Protein AF-A0A4R6ZSW5-F1 (afdb_monomer_lite)

pLDDT: mean 76.83, std 9.56, range [53.38, 91.44]

Sequence (96 aa):
MNQTQAMISRFHVLGYFLVTLLFAGAGLILGASDVQDSIVVSLVLFAKFILLSFIIGLIGIWRTKELSTRLFFLWLIVIPVAYVFFLIMVMVTRVH

Structure (mmCIF, N/CA/C/O backbone):
data_AF-A0A4R6ZSW5-F1
#
_entry.id   AF-A0A4R6ZSW5-F1
#
loop_
_atom_site.group_PDB
_atom_site.id
_atom_site.type_symbol
_atom_site.label_atom_id
_atom_site.label_alt_id
_atom_site.label_comp_id
_atom_site.label_asym_id
_atom_site.label_entity_id
_atom_site.label_seq_id
_atom_site.pdbx_PDB_ins_code
_atom_site.Cartn_x
_atom_site.Cartn_y
_atom_site.Cartn_z
_atom_site.occupancy
_atom_site.B_iso_or_equiv
_atom_site.auth_seq_id
_atom_site.auth_comp_id
_atom_site.auth_asym_id
_atom_site.auth_atom_id
_atom_site.pdbx_PDB_model_num
ATOM 1 N N . MET A 1 1 ? -28.383 -6.467 7.818 1.00 53.59 1 MET A N 1
ATOM 2 C CA . MET A 1 1 ? -26.944 -6.160 7.982 1.00 53.59 1 MET A CA 1
ATOM 3 C C . MET A 1 1 ? -26.822 -5.088 9.055 1.00 53.59 1 MET A C 1
ATOM 5 O O . MET A 1 1 ? -27.435 -4.040 8.888 1.00 53.59 1 MET A O 1
ATOM 9 N N . ASN A 1 2 ? -26.133 -5.350 10.170 1.00 78.75 2 ASN A N 1
ATOM 10 C CA . A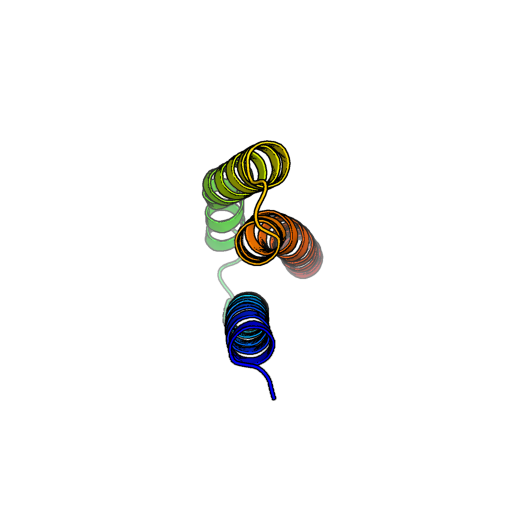SN A 1 2 ? -25.987 -4.351 11.243 1.00 78.75 2 ASN A CA 1
ATOM 11 C C . ASN A 1 2 ? -25.153 -3.153 10.751 1.00 78.75 2 ASN A C 1
ATOM 13 O O . ASN A 1 2 ? -24.257 -3.334 9.924 1.00 78.75 2 ASN A O 1
ATOM 17 N N . GLN A 1 3 ? -25.413 -1.941 11.261 1.00 68.50 3 GLN A N 1
ATOM 18 C CA . GLN A 1 3 ? -24.699 -0.714 10.854 1.00 68.50 3 GLN A CA 1
ATOM 19 C C . GLN A 1 3 ? -23.167 -0.872 10.907 1.00 68.50 3 GLN A C 1
ATOM 21 O O . GLN A 1 3 ? -22.465 -0.431 9.999 1.00 68.50 3 GLN A O 1
ATOM 26 N N . THR A 1 4 ? -22.650 -1.592 11.905 1.00 69.62 4 THR A N 1
ATOM 27 C CA . THR A 1 4 ? -21.222 -1.913 12.043 1.00 69.62 4 THR A CA 1
ATOM 28 C C . THR A 1 4 ? -20.696 -2.788 10.900 1.00 69.62 4 THR A C 1
ATOM 30 O O . THR A 1 4 ? -19.634 -2.510 10.349 1.00 69.62 4 THR A O 1
ATOM 33 N N . GLN A 1 5 ? -21.448 -3.811 10.481 1.00 70.62 5 GLN A N 1
ATOM 34 C CA . GLN A 1 5 ? -21.073 -4.662 9.344 1.00 70.62 5 GLN A CA 1
ATOM 35 C C . GLN A 1 5 ? -21.101 -3.884 8.024 1.00 70.62 5 GLN A C 1
ATOM 37 O O . GLN A 1 5 ? -20.216 -4.060 7.190 1.00 70.62 5 GLN A O 1
ATOM 42 N N . ALA A 1 6 ? -22.073 -2.983 7.855 1.00 72.88 6 ALA A N 1
ATOM 43 C CA . ALA A 1 6 ? -22.152 -2.120 6.680 1.00 72.88 6 ALA A CA 1
ATOM 44 C C . ALA A 1 6 ? -20.942 -1.179 6.576 1.00 72.88 6 ALA A C 1
ATOM 46 O O . ALA A 1 6 ? -20.400 -0.979 5.492 1.00 72.88 6 ALA A O 1
ATOM 47 N N . MET A 1 7 ? -20.486 -0.633 7.705 1.00 72.00 7 MET A N 1
ATOM 48 C CA . MET A 1 7 ? -19.309 0.233 7.758 1.00 72.00 7 MET A CA 1
ATOM 49 C C . MET A 1 7 ? -18.020 -0.538 7.438 1.00 72.00 7 MET A C 1
ATOM 51 O O . MET A 1 7 ? -17.234 -0.092 6.605 1.00 72.00 7 MET A O 1
ATOM 55 N N . ILE A 1 8 ? -17.836 -1.726 8.025 1.00 73.50 8 ILE A N 1
ATOM 56 C CA . ILE A 1 8 ? -16.682 -2.601 7.751 1.00 73.50 8 ILE A CA 1
ATOM 57 C C . ILE A 1 8 ? -16.633 -3.001 6.270 1.00 73.50 8 ILE A C 1
ATOM 59 O O . ILE A 1 8 ? -15.566 -2.947 5.657 1.00 73.50 8 ILE A O 1
ATOM 63 N N . SER A 1 9 ? -17.780 -3.360 5.688 1.00 72.56 9 SER A N 1
ATOM 64 C CA . SER A 1 9 ? -17.910 -3.675 4.262 1.00 72.56 9 SER A CA 1
ATOM 65 C C . SER A 1 9 ? -17.468 -2.500 3.387 1.00 72.56 9 SER A C 1
ATOM 67 O O . SER A 1 9 ? -16.640 -2.687 2.501 1.00 72.56 9 SER A O 1
ATOM 69 N N . ARG A 1 10 ? -17.939 -1.280 3.674 1.00 76.81 10 ARG A N 1
ATOM 70 C CA . ARG A 1 10 ? -17.546 -0.073 2.928 1.00 76.81 10 ARG A CA 1
ATOM 71 C C . ARG A 1 10 ? -16.041 0.192 3.005 1.00 76.81 10 ARG A C 1
ATOM 73 O O . ARG A 1 10 ? -15.444 0.545 1.992 1.00 76.81 10 ARG A O 1
ATOM 80 N N . PHE A 1 11 ? -15.420 -0.035 4.165 1.00 74.31 11 PHE A N 1
ATOM 81 C CA . PHE A 1 11 ? -13.965 0.079 4.318 1.00 74.31 11 PHE A CA 1
ATOM 82 C C . PHE A 1 11 ? -13.200 -0.950 3.486 1.00 74.31 11 PHE A C 1
ATOM 84 O O . PHE A 1 11 ? -12.219 -0.597 2.839 1.00 74.31 11 PHE A O 1
ATOM 91 N N . HIS A 1 12 ? -13.658 -2.201 3.460 1.00 76.88 12 HIS A N 1
ATOM 92 C CA . HIS A 1 12 ? -13.039 -3.227 2.623 1.00 76.88 12 HIS A CA 1
ATOM 93 C C . HIS A 1 12 ? -13.212 -2.915 1.139 1.00 76.88 12 HIS A C 1
ATOM 95 O O . HIS A 1 12 ? -12.246 -3.011 0.395 1.00 76.88 12 HIS A O 1
ATOM 101 N N . VAL A 1 13 ? -14.400 -2.478 0.711 1.00 77.88 13 VAL A N 1
ATOM 102 C CA . VAL A 1 13 ? -14.655 -2.069 -0.679 1.00 77.88 13 VAL A CA 1
ATOM 103 C C . VAL A 1 13 ? -13.718 -0.934 -1.098 1.00 77.88 13 VAL A C 1
ATOM 105 O O . VAL A 1 13 ? -13.137 -1.005 -2.176 1.00 77.88 13 VAL A O 1
ATOM 108 N N . LEU A 1 14 ? -13.509 0.070 -0.240 1.00 78.56 14 LEU A N 1
ATOM 109 C CA . LEU A 1 14 ? -12.569 1.159 -0.513 1.00 78.56 14 LEU A CA 1
ATOM 110 C C . LEU A 1 14 ? -11.118 0.663 -0.597 1.00 78.56 14 LEU A C 1
ATOM 112 O O . LEU A 1 14 ? -10.383 1.062 -1.498 1.00 78.56 14 LEU A O 1
ATOM 116 N N . GLY A 1 15 ? -10.709 -0.218 0.316 1.00 74.44 15 GLY A N 1
ATOM 117 C CA . GLY A 1 15 ? -9.375 -0.814 0.306 1.00 74.44 15 GLY A CA 1
ATOM 118 C C . GLY A 1 15 ? -9.115 -1.660 -0.941 1.00 74.44 15 GLY A C 1
ATOM 119 O O . GLY A 1 15 ? -8.102 -1.468 -1.612 1.00 74.44 15 GLY A O 1
ATOM 120 N N . TYR A 1 16 ? -10.062 -2.527 -1.310 1.00 75.75 16 TYR A N 1
ATOM 121 C CA . TYR A 1 16 ? -10.000 -3.299 -2.551 1.00 75.75 16 TYR A CA 1
ATOM 122 C C . TYR A 1 16 ? -9.950 -2.380 -3.770 1.00 75.75 16 TYR A C 1
ATOM 124 O O . TYR A 1 16 ? -9.115 -2.594 -4.640 1.00 75.75 16 TYR A O 1
ATOM 132 N N . PHE A 1 17 ? -10.765 -1.323 -3.805 1.00 77.06 17 PHE A N 1
ATOM 133 C CA . PHE A 1 17 ? -10.754 -0.344 -4.890 1.00 77.06 17 PHE A CA 1
ATOM 134 C C . PHE A 1 17 ? -9.386 0.337 -5.049 1.00 77.06 17 PHE A C 1
ATOM 136 O O . PHE A 1 17 ? -8.880 0.433 -6.165 1.00 77.06 17 PHE A O 1
ATOM 143 N N . LEU A 1 18 ? -8.753 0.749 -3.944 1.00 76.88 18 LEU A N 1
ATOM 144 C CA . LEU A 1 18 ? -7.410 1.340 -3.956 1.00 76.88 18 LEU A CA 1
ATOM 145 C C . LEU A 1 18 ? -6.348 0.354 -4.455 1.00 76.88 18 LEU A C 1
ATOM 147 O O . LEU A 1 18 ? -5.506 0.725 -5.271 1.00 76.88 18 LEU A O 1
ATOM 151 N N . VAL A 1 19 ? -6.405 -0.904 -4.009 1.00 76.00 19 VAL A N 1
ATOM 152 C CA . VAL A 1 19 ? -5.496 -1.956 -4.487 1.00 76.00 19 VAL A CA 1
ATOM 153 C C . VAL A 1 19 ? -5.705 -2.218 -5.979 1.00 76.00 19 VAL A C 1
ATOM 155 O O . VAL A 1 19 ? -4.735 -2.257 -6.733 1.00 76.00 19 VAL A O 1
ATOM 158 N N . THR A 1 20 ? -6.950 -2.330 -6.440 1.00 73.25 20 THR A N 1
ATOM 159 C CA . THR A 1 20 ? -7.268 -2.516 -7.862 1.00 73.25 20 THR A CA 1
ATOM 160 C C . THR A 1 20 ? -6.785 -1.345 -8.710 1.00 73.25 20 THR A C 1
ATOM 162 O O . THR A 1 20 ? -6.215 -1.585 -9.767 1.00 73.25 20 THR A O 1
ATOM 165 N N . LEU A 1 21 ? -6.944 -0.097 -8.258 1.00 76.50 21 LEU A N 1
ATOM 166 C CA . LEU A 1 21 ? -6.400 1.083 -8.942 1.00 76.50 21 LEU A CA 1
ATOM 167 C C . LEU A 1 21 ? -4.881 1.002 -9.098 1.00 76.50 21 LEU A C 1
ATOM 169 O O . LEU A 1 21 ? -4.353 1.343 -10.154 1.00 76.50 21 LEU A O 1
ATOM 173 N N . LEU A 1 22 ? -4.190 0.517 -8.068 1.00 72.25 22 LEU A N 1
ATOM 174 C CA . LEU A 1 22 ? -2.740 0.362 -8.071 1.00 72.25 22 LEU A CA 1
ATOM 175 C C . LEU A 1 22 ? -2.293 -0.686 -9.105 1.00 72.25 22 LEU A C 1
ATOM 177 O O . LEU A 1 22 ? -1.391 -0.421 -9.896 1.00 72.25 22 LEU A O 1
ATOM 181 N N . PHE A 1 23 ? -2.986 -1.827 -9.180 1.00 68.38 23 PHE A N 1
ATOM 182 C CA . PHE A 1 23 ? -2.738 -2.863 -10.194 1.00 68.38 23 PHE A CA 1
ATOM 183 C C . PHE A 1 23 ? -3.225 -2.485 -11.607 1.00 68.38 23 PHE A C 1
ATOM 185 O O . PHE A 1 23 ? -2.624 -2.889 -12.598 1.00 68.38 23 PHE A O 1
ATOM 192 N N . ALA A 1 24 ? -4.289 -1.696 -11.742 1.00 71.69 24 ALA A N 1
ATOM 193 C CA . ALA A 1 24 ? -4.743 -1.198 -13.040 1.00 71.69 24 ALA A CA 1
ATOM 194 C C . ALA A 1 24 ? -3.761 -0.155 -13.593 1.00 71.69 24 ALA A C 1
ATOM 196 O O . ALA A 1 24 ? -3.355 -0.234 -14.751 1.00 71.69 24 ALA A O 1
ATOM 197 N N . GLY A 1 25 ? -3.312 0.773 -12.740 1.00 67.88 25 GLY A N 1
ATOM 198 C CA . GLY A 1 25 ? -2.231 1.704 -13.057 1.00 67.88 25 GLY A CA 1
ATOM 199 C C . GLY A 1 25 ? -0.949 0.967 -13.441 1.00 67.88 25 GLY A C 1
ATOM 200 O O . GLY A 1 25 ? -0.312 1.332 -14.426 1.00 67.88 25 GLY A O 1
ATOM 201 N N . ALA A 1 26 ? -0.631 -0.129 -12.744 1.00 64.38 26 ALA A N 1
ATOM 202 C CA . ALA A 1 26 ? 0.460 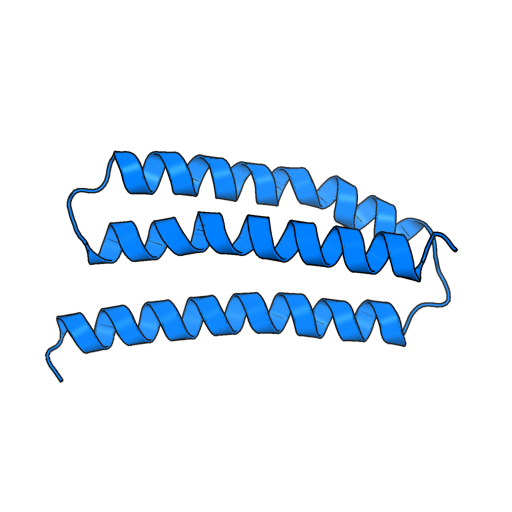-1.025 -13.110 1.00 64.38 26 ALA A CA 1
ATOM 203 C C . ALA A 1 26 ? 0.334 -1.559 -14.538 1.00 64.38 26 ALA A C 1
ATOM 205 O O . ALA A 1 26 ? 1.251 -1.392 -15.338 1.00 64.38 26 ALA A O 1
ATOM 206 N N . GLY A 1 27 ? -0.807 -2.170 -14.868 1.00 62.53 27 GLY A N 1
ATOM 207 C CA . GLY A 1 27 ? -1.058 -2.741 -16.190 1.00 62.53 27 GLY A CA 1
ATOM 208 C C . GLY A 1 27 ? -0.972 -1.703 -17.310 1.00 62.53 27 GLY A C 1
ATOM 209 O O . GLY A 1 27 ? -0.386 -1.980 -18.352 1.00 62.53 27 GLY A O 1
ATOM 210 N N . LEU A 1 28 ? -1.477 -0.487 -17.079 1.00 64.94 28 LEU A N 1
ATOM 211 C CA . LEU A 1 28 ? -1.378 0.615 -18.041 1.00 64.94 28 LEU A CA 1
ATOM 212 C C . LEU A 1 28 ? 0.072 1.071 -18.246 1.00 64.94 28 LEU A C 1
ATOM 214 O O . LEU A 1 28 ? 0.500 1.253 -19.382 1.00 64.94 28 LEU A O 1
ATOM 218 N N . ILE A 1 29 ? 0.851 1.206 -17.171 1.00 63.62 29 ILE A N 1
ATOM 219 C CA . ILE A 1 29 ? 2.271 1.583 -17.241 1.00 63.62 29 ILE A CA 1
ATOM 220 C C . ILE A 1 29 ? 3.100 0.490 -17.940 1.00 63.62 29 ILE A C 1
ATOM 222 O O . ILE A 1 29 ? 4.004 0.793 -18.722 1.00 63.62 29 ILE A O 1
ATOM 226 N N . LEU A 1 30 ? 2.785 -0.785 -17.697 1.00 62.06 30 LEU A N 1
ATOM 227 C CA . LEU A 1 30 ? 3.409 -1.925 -18.374 1.00 62.06 30 LEU A CA 1
ATOM 228 C C . LEU A 1 30 ? 3.008 -2.027 -19.853 1.00 62.06 30 LEU A C 1
ATOM 230 O O . LEU A 1 30 ? 3.841 -2.398 -20.672 1.00 62.06 30 LEU A O 1
ATOM 234 N N . GLY A 1 31 ? 1.778 -1.658 -20.210 1.00 57.72 31 GLY A N 1
ATOM 235 C CA . GLY A 1 31 ? 1.288 -1.713 -21.589 1.00 57.72 31 GLY A CA 1
ATOM 236 C C . GLY A 1 31 ? 1.657 -0.510 -22.464 1.00 57.72 31 GLY A C 1
ATOM 237 O O . GLY A 1 31 ? 1.697 -0.657 -23.680 1.00 57.72 31 GLY A O 1
ATOM 238 N N . ALA A 1 32 ? 1.911 0.669 -21.880 1.00 59.97 32 ALA A N 1
ATOM 239 C CA . ALA A 1 32 ? 1.984 1.928 -22.636 1.00 59.97 32 ALA A CA 1
ATOM 240 C C . ALA A 1 32 ? 3.394 2.506 -22.873 1.00 59.97 32 ALA A C 1
ATOM 242 O O . ALA A 1 32 ? 3.523 3.420 -23.681 1.00 59.97 32 ALA A O 1
ATOM 243 N N . SER A 1 33 ? 4.438 2.060 -22.164 1.00 53.38 33 SER A N 1
ATOM 244 C CA . SER A 1 33 ? 5.723 2.787 -22.158 1.00 53.38 33 SER A CA 1
ATOM 245 C C . SER A 1 33 ? 6.862 2.089 -22.909 1.00 53.38 33 SER A C 1
ATOM 247 O O . SER A 1 33 ? 7.284 1.005 -22.509 1.00 53.38 33 SER A O 1
ATOM 249 N N . ASP A 1 34 ? 7.418 2.776 -23.912 1.00 55.81 34 ASP A N 1
ATOM 250 C CA . ASP A 1 34 ? 8.756 2.561 -24.496 1.00 55.81 34 ASP A CA 1
ATOM 251 C C . ASP A 1 34 ? 9.870 3.306 -23.717 1.00 55.81 34 ASP A C 1
ATOM 253 O O . ASP A 1 34 ? 11.053 3.184 -24.025 1.00 55.81 34 ASP A O 1
ATOM 257 N N . VAL A 1 35 ? 9.529 4.083 -22.680 1.00 56.34 35 VAL A N 1
ATOM 258 C CA . VAL A 1 35 ? 10.476 4.910 -21.909 1.00 56.34 35 VAL A CA 1
ATOM 259 C C . VAL A 1 35 ? 10.791 4.208 -20.584 1.00 56.34 35 VAL A C 1
ATOM 261 O O . VAL A 1 35 ? 10.027 4.297 -19.619 1.00 56.34 35 VAL A O 1
ATOM 264 N N . GLN A 1 36 ? 11.879 3.433 -20.576 1.00 59.97 36 GLN A N 1
ATOM 265 C CA . GLN A 1 36 ? 12.109 2.348 -19.612 1.00 59.97 36 GLN A CA 1
ATOM 266 C C . GLN A 1 36 ? 12.736 2.757 -18.259 1.00 59.97 36 GLN A C 1
ATOM 268 O O . GLN A 1 36 ? 12.461 2.088 -17.268 1.00 59.97 36 GLN A O 1
ATOM 273 N N . ASP A 1 37 ? 13.443 3.889 -18.130 1.00 62.28 37 ASP A N 1
ATOM 274 C CA . ASP A 1 37 ? 14.183 4.181 -16.880 1.00 62.28 37 ASP A CA 1
ATOM 275 C C . ASP A 1 37 ? 13.512 5.184 -15.923 1.00 62.28 37 ASP A C 1
ATOM 277 O O . ASP A 1 37 ? 13.516 5.006 -14.701 1.00 62.28 37 ASP A O 1
ATOM 281 N N . SER A 1 38 ? 12.885 6.246 -16.441 1.00 66.12 38 SER A N 1
ATOM 282 C CA . SER A 1 38 ? 12.353 7.340 -15.603 1.00 66.12 38 SER A CA 1
ATOM 283 C C . SER A 1 38 ? 11.161 6.919 -14.734 1.00 66.12 38 SER A C 1
ATOM 285 O O . SER A 1 38 ? 10.953 7.451 -13.637 1.00 66.12 38 SER A O 1
ATOM 287 N N . ILE A 1 39 ? 10.396 5.930 -15.197 1.00 72.50 39 ILE A N 1
ATOM 288 C CA . ILE A 1 39 ? 9.221 5.397 -14.505 1.00 72.50 39 ILE A CA 1
ATOM 289 C C . ILE A 1 39 ? 9.650 4.545 -13.310 1.00 72.50 39 ILE A C 1
ATOM 291 O O . ILE A 1 39 ? 9.129 4.734 -12.211 1.00 72.50 39 ILE A O 1
ATOM 295 N N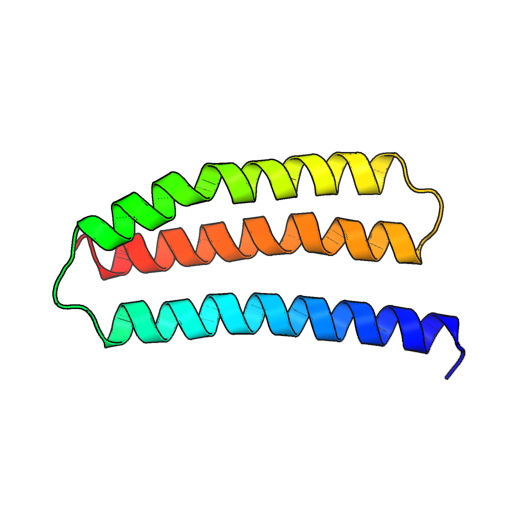 . VAL A 1 40 ? 10.632 3.655 -13.491 1.00 75.50 40 VAL A N 1
ATOM 296 C CA . VAL A 1 40 ? 11.136 2.795 -12.409 1.00 75.50 40 VAL A CA 1
ATOM 297 C C . VAL A 1 40 ? 11.732 3.651 -11.293 1.00 75.50 40 VAL A C 1
ATOM 299 O O . VAL A 1 40 ? 11.394 3.455 -10.124 1.00 75.50 40 VAL A O 1
ATOM 302 N N . VAL A 1 41 ? 12.530 4.666 -11.638 1.00 74.75 41 VAL A N 1
ATOM 303 C CA . VAL A 1 41 ? 13.103 5.595 -10.650 1.00 74.75 41 VAL A CA 1
ATOM 304 C C . VAL A 1 41 ? 12.007 6.349 -9.897 1.00 74.75 41 VAL A C 1
ATOM 306 O O . VAL A 1 41 ? 12.065 6.454 -8.672 1.00 74.75 41 VAL A O 1
ATOM 309 N N . SER A 1 42 ? 10.974 6.828 -10.593 1.00 73.94 42 SER A N 1
ATOM 310 C CA . SER A 1 42 ? 9.854 7.542 -9.963 1.00 73.94 42 SER A CA 1
ATOM 311 C C . SER A 1 42 ? 9.081 6.655 -8.979 1.00 73.94 42 SER A C 1
ATOM 313 O O . SER A 1 42 ? 8.752 7.097 -7.876 1.00 73.94 42 SER A O 1
ATOM 315 N N . LEU A 1 43 ? 8.851 5.386 -9.327 1.00 77.94 43 LEU A N 1
ATOM 316 C CA . LEU A 1 43 ? 8.200 4.415 -8.443 1.00 77.94 43 LEU A CA 1
ATOM 317 C C . LEU A 1 43 ? 9.076 4.071 -7.225 1.00 77.94 43 LEU A C 1
ATOM 319 O O . LEU A 1 43 ? 8.583 3.994 -6.096 1.00 77.94 43 LEU A O 1
ATOM 323 N N . VAL A 1 44 ? 10.387 3.927 -7.410 1.00 79.88 44 VAL A N 1
ATOM 324 C CA . VAL A 1 44 ? 11.318 3.709 -6.291 1.00 79.88 44 VAL A CA 1
ATOM 325 C C . VAL A 1 44 ? 11.346 4.928 -5.362 1.00 79.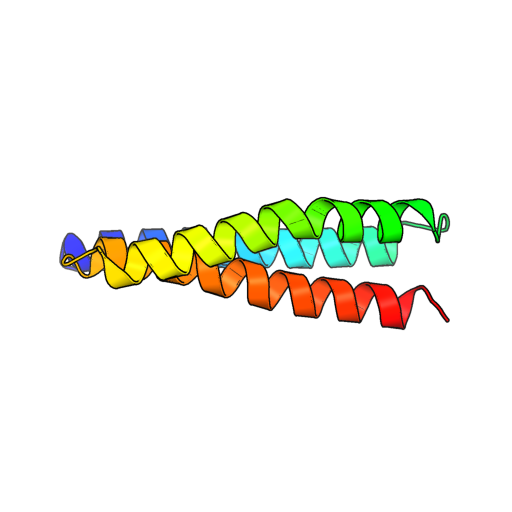88 44 VAL A C 1
ATOM 327 O O . VAL A 1 44 ? 11.256 4.775 -4.144 1.00 79.88 44 VAL A O 1
ATOM 330 N N . LEU A 1 45 ? 11.370 6.149 -5.903 1.00 75.94 45 LEU A N 1
ATOM 331 C CA . LEU A 1 45 ? 11.297 7.380 -5.107 1.00 75.94 45 LEU A CA 1
ATOM 332 C C . LEU A 1 45 ? 9.966 7.523 -4.358 1.00 75.94 45 LEU A C 1
ATOM 334 O O . LEU A 1 45 ? 9.938 8.109 -3.272 1.00 75.94 45 LEU A O 1
ATOM 338 N N . PHE A 1 46 ? 8.875 6.986 -4.906 1.00 80.38 46 PHE A N 1
ATOM 339 C CA . PHE A 1 46 ? 7.568 6.967 -4.254 1.00 80.38 46 PHE A CA 1
ATOM 340 C C . PHE A 1 46 ? 7.486 5.948 -3.102 1.00 80.38 46 PHE A C 1
ATOM 342 O O . PHE A 1 46 ? 6.693 6.132 -2.175 1.00 80.38 46 PHE A O 1
ATOM 349 N N . ALA A 1 47 ? 8.361 4.932 -3.075 1.00 82.62 47 ALA A N 1
ATOM 350 C CA . ALA A 1 47 ? 8.382 3.902 -2.032 1.00 82.62 47 ALA A CA 1
ATOM 351 C C . ALA A 1 47 ? 8.531 4.473 -0.609 1.00 82.62 47 ALA A C 1
ATOM 353 O O . ALA A 1 47 ? 8.029 3.881 0.344 1.00 82.62 47 ALA A O 1
ATOM 354 N N . LYS A 1 48 ? 9.135 5.659 -0.446 1.00 79.31 48 LYS A N 1
ATOM 355 C CA . LYS A 1 48 ? 9.234 6.348 0.856 1.00 79.31 48 LYS A CA 1
ATOM 356 C C . LYS A 1 48 ? 7.869 6.711 1.455 1.00 79.31 48 LYS A C 1
ATOM 358 O O . LYS A 1 48 ? 7.687 6.617 2.665 1.00 79.31 48 LYS A O 1
ATOM 363 N N . PHE A 1 49 ? 6.898 7.092 0.622 1.00 78.56 49 PHE A N 1
ATOM 364 C CA . PHE A 1 49 ? 5.545 7.429 1.077 1.00 78.56 49 PHE A CA 1
ATOM 365 C C . PHE A 1 49 ? 4.759 6.173 1.449 1.00 78.56 49 PHE A C 1
ATOM 367 O O . PHE A 1 49 ? 4.004 6.171 2.418 1.00 78.56 49 PHE A O 1
ATOM 374 N N . ILE A 1 50 ? 5.004 5.087 0.721 1.00 84.69 50 ILE A N 1
ATOM 375 C CA . ILE A 1 50 ? 4.445 3.769 1.011 1.00 84.69 50 ILE A CA 1
ATOM 376 C C . ILE A 1 50 ? 5.026 3.187 2.309 1.00 84.69 50 ILE A C 1
ATOM 378 O O . ILE A 1 50 ? 4.305 2.621 3.130 1.00 84.69 50 ILE A O 1
ATOM 382 N N . LEU A 1 51 ? 6.322 3.378 2.555 1.00 85.62 51 LEU A N 1
ATOM 383 C CA . LEU A 1 51 ? 6.940 3.011 3.827 1.00 85.62 51 LEU A CA 1
ATOM 384 C C . LEU A 1 51 ? 6.344 3.821 4.986 1.00 85.62 51 LEU A C 1
ATOM 386 O O . LEU A 1 51 ? 6.053 3.267 6.045 1.00 85.62 51 LEU A O 1
ATOM 390 N N . LEU A 1 52 ? 6.098 5.118 4.780 1.00 83.38 52 LEU A N 1
ATOM 391 C CA . LEU A 1 52 ? 5.433 5.955 5.775 1.00 83.38 52 LEU A CA 1
ATOM 392 C C . LEU A 1 52 ? 4.013 5.450 6.077 1.00 83.38 52 LEU A C 1
ATOM 394 O O . LEU A 1 52 ? 3.646 5.356 7.249 1.00 83.38 52 LEU A O 1
ATOM 398 N N . SER A 1 53 ? 3.233 5.062 5.059 1.00 85.44 53 SER A N 1
ATOM 399 C CA . SER A 1 53 ? 1.903 4.483 5.291 1.00 85.44 53 SER A CA 1
ATOM 400 C C . SER A 1 53 ? 1.976 3.163 6.058 1.00 85.44 53 SER A C 1
ATOM 402 O O . SER A 1 53 ? 1.161 2.949 6.952 1.00 85.44 53 SER A O 1
ATOM 404 N N . PHE A 1 54 ? 2.982 2.325 5.788 1.00 88.75 54 PHE A N 1
ATOM 405 C CA . PHE A 1 54 ? 3.214 1.084 6.531 1.00 88.75 54 PHE A CA 1
ATOM 406 C C . PHE A 1 54 ? 3.477 1.345 8.021 1.00 88.75 54 PHE A C 1
ATOM 408 O O . PHE A 1 54 ? 2.845 0.731 8.884 1.00 88.75 54 PHE A O 1
ATOM 415 N N . ILE A 1 55 ? 4.359 2.301 8.332 1.00 89.38 55 ILE A N 1
ATOM 416 C CA . ILE A 1 55 ? 4.680 2.694 9.713 1.00 89.38 55 ILE A CA 1
ATOM 417 C C . ILE A 1 55 ? 3.429 3.226 10.423 1.00 89.38 55 ILE A C 1
ATOM 419 O O . ILE A 1 55 ? 3.126 2.812 11.544 1.00 89.38 55 ILE A O 1
ATOM 423 N N . ILE A 1 56 ? 2.666 4.101 9.761 1.00 87.69 56 ILE A N 1
ATOM 424 C CA . ILE A 1 56 ? 1.409 4.639 10.300 1.00 87.69 56 ILE A CA 1
ATOM 425 C C . ILE A 1 56 ? 0.391 3.515 10.533 1.00 87.69 56 ILE A C 1
ATOM 427 O O . ILE A 1 56 ? -0.270 3.504 11.571 1.00 87.69 56 ILE A O 1
ATOM 431 N N . GLY A 1 57 ? 0.290 2.553 9.613 1.00 88.06 57 GLY A N 1
ATOM 432 C CA . GLY A 1 57 ? -0.556 1.368 9.747 1.00 88.06 57 GLY A CA 1
ATOM 433 C C . GLY A 1 57 ? -0.217 0.550 10.992 1.00 88.06 57 GLY A C 1
ATOM 434 O O . GLY A 1 57 ? -1.095 0.288 11.814 1.00 88.06 57 GLY A O 1
ATOM 435 N N . LEU A 1 58 ? 1.062 0.217 11.191 1.00 91.44 58 LEU A N 1
ATOM 436 C CA . LEU A 1 58 ? 1.524 -0.541 12.361 1.00 91.44 58 LEU A CA 1
ATOM 437 C C . LEU A 1 58 ? 1.225 0.179 13.682 1.00 91.44 58 LEU A C 1
ATOM 439 O O . LEU A 1 58 ? 0.644 -0.414 14.596 1.00 91.44 58 LEU A O 1
ATOM 443 N N . ILE A 1 59 ? 1.574 1.467 13.772 1.00 90.12 59 ILE A N 1
ATOM 444 C CA . ILE A 1 59 ? 1.312 2.287 14.966 1.00 90.12 59 ILE A CA 1
ATOM 445 C C . ILE A 1 59 ? -0.196 2.382 15.222 1.00 90.12 59 ILE A C 1
ATOM 447 O O . ILE A 1 59 ? -0.654 2.260 16.362 1.00 90.12 59 ILE A O 1
ATOM 451 N N . GLY A 1 60 ? -0.978 2.577 14.162 1.00 86.62 60 GLY A N 1
ATOM 452 C CA . GLY A 1 60 ? -2.424 2.692 14.227 1.00 86.62 60 GLY A CA 1
ATOM 453 C C . GLY A 1 60 ? -3.098 1.432 14.761 1.00 86.62 60 GLY A C 1
ATOM 454 O O . GLY A 1 60 ? -3.912 1.541 15.681 1.00 86.62 60 GLY A O 1
ATOM 455 N N . ILE A 1 61 ? -2.722 0.242 14.274 1.00 89.69 61 ILE A N 1
ATOM 456 C CA . ILE A 1 61 ? -3.243 -1.046 14.778 1.00 89.69 61 ILE A CA 1
ATOM 457 C C . ILE A 1 61 ? -2.891 -1.249 16.250 1.00 89.69 61 ILE A C 1
ATOM 459 O O . ILE A 1 61 ? -3.748 -1.669 17.035 1.00 89.69 61 ILE A O 1
ATOM 463 N N . TRP A 1 62 ? -1.645 -0.946 16.630 1.00 89.75 62 TRP A N 1
ATOM 464 C CA . TRP A 1 62 ? -1.197 -1.083 18.015 1.00 89.75 62 TRP A CA 1
ATOM 465 C C . TRP A 1 62 ? -2.033 -0.199 18.943 1.00 89.75 62 TRP A C 1
ATOM 467 O O . TRP A 1 62 ? -2.504 -0.650 19.990 1.00 89.75 62 TRP A O 1
ATOM 477 N N . ARG A 1 63 ? -2.234 1.069 18.569 1.00 89.69 63 ARG A N 1
ATOM 478 C CA . ARG A 1 63 ? -2.854 2.073 19.442 1.00 89.69 63 ARG A CA 1
ATOM 479 C C . ARG A 1 63 ? -4.378 1.963 19.514 1.00 89.69 63 ARG A C 1
ATOM 481 O O . ARG A 1 63 ? -4.969 2.338 20.527 1.00 89.69 63 ARG A O 1
ATOM 488 N N . THR A 1 64 ? -5.032 1.499 18.454 1.00 87.12 64 THR A N 1
ATOM 489 C CA . THR A 1 64 ? -6.499 1.481 18.396 1.00 87.12 64 THR A CA 1
ATOM 490 C C . THR A 1 64 ? -7.101 0.308 19.157 1.00 87.12 64 THR A C 1
ATOM 492 O O . THR A 1 64 ? -6.667 -0.836 19.036 1.00 87.12 64 THR A O 1
ATOM 495 N N . LYS A 1 65 ? -8.140 0.608 19.945 1.00 84.12 65 LYS A N 1
ATOM 496 C CA . LYS A 1 65 ? -8.943 -0.379 20.686 1.00 84.12 65 LYS A CA 1
ATOM 497 C C . LYS A 1 65 ? -10.213 -0.782 19.932 1.00 84.12 65 LYS A C 1
ATOM 499 O O . LYS A 1 65 ? -10.743 -1.863 20.153 1.00 84.12 65 LYS A O 1
ATOM 504 N N . GLU A 1 66 ? -10.678 0.074 19.026 1.00 83.75 66 GLU A N 1
ATOM 505 C CA . GLU A 1 66 ? -11.854 -0.172 18.195 1.00 83.75 66 GLU A CA 1
ATOM 506 C C . GLU A 1 66 ? -11.517 -1.071 17.002 1.00 83.75 66 GLU A C 1
ATOM 508 O O . GLU A 1 66 ? -10.549 -0.834 16.275 1.00 83.75 66 GLU A O 1
ATOM 513 N N . LEU A 1 67 ? -12.352 -2.088 16.775 1.00 79.81 67 LEU A N 1
ATOM 514 C CA . LEU A 1 67 ? -12.169 -3.055 15.693 1.00 79.81 67 LEU A CA 1
ATOM 515 C C . LEU A 1 67 ? -12.236 -2.399 14.304 1.00 79.81 67 LEU A C 1
ATOM 517 O O . LEU A 1 67 ? -11.417 -2.709 13.445 1.00 79.81 67 LEU A O 1
ATOM 521 N N . SER A 1 68 ? -13.178 -1.479 14.084 1.00 72.81 68 SER A N 1
ATOM 522 C CA . SER A 1 68 ? -13.331 -0.739 12.820 1.00 72.81 68 SER A CA 1
ATOM 523 C C . SER A 1 68 ? -12.064 0.030 12.457 1.00 72.81 68 SER A C 1
ATOM 525 O O . SER A 1 68 ? -11.580 -0.043 11.329 1.00 72.81 68 SER A O 1
ATOM 527 N N . THR A 1 69 ? -11.495 0.721 13.437 1.00 77.62 69 THR A N 1
ATOM 528 C CA . THR A 1 69 ? -10.319 1.566 13.249 1.00 77.62 69 THR A CA 1
ATOM 529 C C . THR A 1 69 ? -9.062 0.713 13.059 1.00 77.62 69 THR A C 1
ATOM 531 O O . THR A 1 69 ? -8.237 1.022 12.200 1.00 77.62 69 THR A O 1
ATOM 534 N N . ARG A 1 70 ? -8.958 -0.434 13.746 1.00 83.31 70 ARG A N 1
ATOM 535 C CA . ARG A 1 70 ? -7.917 -1.440 13.470 1.00 83.31 70 ARG A CA 1
ATOM 536 C C . ARG A 1 70 ? -7.975 -1.964 12.038 1.00 83.31 70 ARG A C 1
ATOM 538 O O . ARG A 1 70 ? -6.937 -2.057 11.392 1.00 83.31 70 ARG A O 1
ATOM 545 N N . LEU A 1 71 ? -9.170 -2.279 11.535 1.00 80.75 71 LEU A N 1
ATOM 546 C CA . LEU A 1 71 ? -9.357 -2.756 10.161 1.00 80.75 71 LEU A CA 1
ATOM 547 C C . LEU A 1 71 ? -8.969 -1.690 9.127 1.00 80.75 71 LEU A C 1
ATOM 549 O O . LEU A 1 71 ? -8.382 -2.028 8.103 1.00 80.75 71 LEU A O 1
ATOM 553 N N . PHE A 1 72 ? -9.223 -0.409 9.405 1.0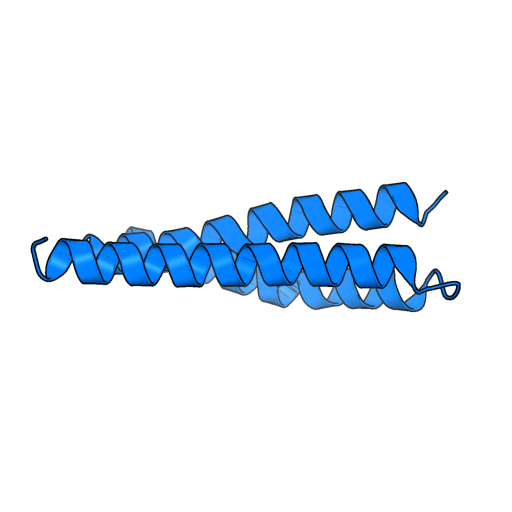0 80.88 72 PHE A N 1
ATOM 554 C CA . PHE A 1 72 ? -8.730 0.687 8.568 1.00 80.88 72 PHE A CA 1
ATOM 555 C C . PHE A 1 72 ? -7.195 0.737 8.533 1.00 80.88 72 PHE A C 1
ATOM 557 O O . PHE A 1 72 ? -6.600 0.775 7.459 1.00 80.88 72 PHE A O 1
ATOM 564 N N . PHE A 1 73 ? -6.536 0.676 9.691 1.00 84.00 73 PHE A N 1
ATOM 565 C CA . PHE A 1 73 ? -5.072 0.686 9.746 1.00 84.00 73 PHE A CA 1
ATOM 566 C C . PHE A 1 73 ? -4.434 -0.567 9.130 1.00 84.00 73 PHE A C 1
ATOM 568 O O . PHE A 1 73 ? -3.325 -0.491 8.603 1.00 84.00 73 PHE A O 1
ATOM 575 N N . LEU A 1 74 ? -5.149 -1.694 9.112 1.00 87.06 74 LEU A N 1
ATOM 576 C CA . LEU A 1 74 ? -4.728 -2.911 8.420 1.00 87.06 74 LEU A CA 1
ATOM 577 C C . LEU A 1 74 ? -4.598 -2.699 6.906 1.00 87.06 74 LEU A C 1
ATOM 579 O O . LEU A 1 74 ? -3.653 -3.197 6.297 1.00 87.06 74 LEU A O 1
ATOM 583 N N . TRP A 1 75 ? -5.453 -1.874 6.301 1.00 84.94 75 TRP A N 1
ATOM 584 C CA . TRP A 1 75 ? -5.313 -1.502 4.891 1.00 84.94 75 TRP A CA 1
ATOM 585 C C . TRP A 1 75 ? -4.050 -0.690 4.601 1.00 84.94 75 TRP A C 1
ATOM 587 O O . TRP A 1 75 ? -3.428 -0.893 3.560 1.00 84.94 75 TRP A O 1
ATOM 597 N N . LEU A 1 76 ? -3.609 0.153 5.538 1.00 84.62 76 LEU A N 1
ATOM 598 C CA . LEU A 1 76 ? -2.340 0.881 5.411 1.00 84.62 76 LEU A CA 1
ATOM 599 C C . LEU A 1 76 ? -1.106 -0.031 5.486 1.00 84.62 76 LEU A C 1
ATOM 601 O O . LEU A 1 76 ? -0.018 0.412 5.135 1.00 84.62 76 LEU A O 1
ATOM 605 N N . ILE A 1 77 ? -1.269 -1.291 5.900 1.00 87.62 77 ILE A N 1
ATOM 606 C CA . ILE A 1 77 ? -0.238 -2.338 5.838 1.00 87.62 77 ILE A CA 1
ATOM 607 C C . ILE A 1 77 ? -0.349 -3.132 4.534 1.00 87.62 77 ILE A C 1
ATOM 609 O O . ILE A 1 77 ? 0.661 -3.397 3.883 1.00 87.62 77 ILE A O 1
ATOM 613 N N . VAL A 1 78 ? -1.573 -3.480 4.125 1.00 87.06 78 VAL A N 1
ATOM 614 C CA . VAL A 1 78 ? -1.830 -4.251 2.897 1.00 87.06 78 VAL A CA 1
ATOM 615 C C . VAL A 1 78 ? -1.393 -3.486 1.645 1.00 87.06 78 VAL A C 1
ATOM 617 O O . VAL A 1 78 ? -0.778 -4.076 0.759 1.00 87.06 78 VAL A O 1
ATOM 620 N N . ILE A 1 79 ? -1.658 -2.177 1.576 1.00 84.56 79 ILE A N 1
ATOM 621 C CA . ILE A 1 79 ? -1.287 -1.328 0.431 1.00 84.56 79 ILE A CA 1
ATOM 622 C C . ILE A 1 79 ? 0.235 -1.359 0.167 1.00 84.56 79 ILE A C 1
ATOM 624 O O . ILE A 1 79 ? 0.622 -1.619 -0.971 1.00 84.56 79 ILE A O 1
ATOM 628 N N . PRO A 1 80 ? 1.112 -1.175 1.173 1.00 85.94 80 PRO A N 1
ATOM 629 C CA . PRO A 1 80 ? 2.553 -1.347 1.010 1.00 85.94 80 PRO A CA 1
ATOM 630 C C . PRO A 1 80 ? 2.990 -2.709 0.499 1.00 85.94 80 PRO A C 1
ATOM 632 O O . PRO A 1 80 ? 3.836 -2.778 -0.387 1.00 85.94 80 PRO A O 1
ATOM 635 N N . VAL A 1 81 ? 2.407 -3.788 1.020 1.00 86.69 81 VAL A N 1
ATOM 636 C CA . VAL A 1 81 ? 2.736 -5.144 0.565 1.00 86.69 81 VAL A CA 1
ATOM 637 C C . VAL A 1 81 ? 2.369 -5.308 -0.912 1.00 86.69 81 VAL A C 1
ATOM 639 O O . VAL A 1 81 ? 3.197 -5.754 -1.704 1.00 86.69 81 VAL A O 1
ATOM 642 N N . ALA A 1 82 ? 1.169 -4.874 -1.308 1.00 85.75 82 ALA A N 1
ATOM 643 C CA . ALA A 1 82 ? 0.735 -4.891 -2.706 1.00 85.75 82 ALA A CA 1
ATOM 644 C C . ALA A 1 82 ? 1.644 -4.033 -3.605 1.00 85.75 82 ALA A C 1
ATOM 646 O O . ALA A 1 82 ? 2.005 -4.451 -4.704 1.00 85.75 82 ALA A O 1
ATOM 647 N N . TYR A 1 83 ? 2.066 -2.864 -3.119 1.00 85.06 83 TYR A N 1
ATOM 648 C CA . TYR A 1 83 ? 2.981 -1.974 -3.829 1.00 85.06 83 TYR A CA 1
ATOM 649 C C . TYR A 1 83 ? 4.369 -2.592 -4.045 1.00 85.06 83 TYR A C 1
ATOM 651 O O . TYR A 1 83 ? 4.950 -2.420 -5.113 1.00 85.06 83 TYR A O 1
ATOM 659 N N . VAL A 1 84 ? 4.898 -3.337 -3.070 1.00 87.25 84 VAL A N 1
ATOM 660 C CA . VAL A 1 84 ? 6.177 -4.053 -3.219 1.00 87.25 84 VAL A CA 1
ATOM 661 C C . VAL A 1 84 ? 6.076 -5.122 -4.305 1.00 87.25 84 VAL A C 1
ATOM 663 O O . VAL A 1 84 ? 6.942 -5.180 -5.174 1.00 87.25 84 VAL A O 1
ATOM 666 N N . PHE A 1 85 ? 5.006 -5.924 -4.313 1.00 85.44 85 PHE A N 1
ATOM 667 C CA . PHE A 1 85 ? 4.781 -6.898 -5.387 1.00 85.44 85 PHE A CA 1
ATOM 668 C C . PHE A 1 85 ? 4.659 -6.226 -6.757 1.00 85.44 85 PHE A C 1
ATOM 670 O O . PHE A 1 85 ? 5.234 -6.710 -7.730 1.00 85.44 85 PHE A O 1
ATOM 677 N N . PHE A 1 86 ? 3.966 -5.089 -6.823 1.00 83.50 86 PHE A N 1
ATOM 678 C CA . PHE A 1 86 ? 3.884 -4.278 -8.032 1.00 83.50 86 PHE A CA 1
ATOM 679 C C . PHE A 1 86 ? 5.267 -3.795 -8.499 1.00 83.50 86 PHE A C 1
ATOM 681 O O . PHE A 1 86 ? 5.613 -3.986 -9.663 1.00 83.50 86 PHE A O 1
ATOM 688 N N . LEU A 1 87 ? 6.080 -3.230 -7.604 1.00 83.00 87 LEU A N 1
ATOM 689 C CA . LEU A 1 87 ? 7.440 -2.793 -7.921 1.00 83.00 87 LEU A CA 1
ATOM 690 C C . LEU A 1 87 ? 8.303 -3.941 -8.447 1.00 83.00 87 LEU A C 1
ATOM 692 O O . LEU A 1 87 ? 8.986 -3.764 -9.452 1.00 83.00 87 LEU A O 1
ATOM 696 N N . ILE A 1 88 ? 8.247 -5.112 -7.806 1.00 84.56 88 ILE A N 1
ATOM 697 C CA . ILE A 1 88 ? 8.973 -6.309 -8.253 1.00 84.56 88 ILE A CA 1
ATOM 698 C C . ILE A 1 88 ? 8.521 -6.698 -9.662 1.00 84.56 88 ILE A C 1
ATOM 700 O O . ILE A 1 88 ? 9.363 -6.909 -10.530 1.00 84.56 88 ILE A O 1
ATOM 704 N N . MET A 1 89 ? 7.209 -6.751 -9.912 1.00 82.62 89 MET A N 1
ATOM 705 C CA . MET A 1 89 ? 6.666 -7.073 -11.233 1.00 82.62 89 MET A CA 1
ATOM 706 C C . MET A 1 89 ? 7.163 -6.091 -12.298 1.00 82.62 89 MET A C 1
ATOM 708 O O . MET A 1 89 ? 7.609 -6.520 -13.361 1.00 82.62 89 MET A O 1
ATOM 712 N N . VAL A 1 90 ? 7.129 -4.787 -12.013 1.00 77.75 90 VAL A N 1
ATOM 713 C CA . VAL A 1 90 ? 7.628 -3.755 -12.932 1.00 77.75 90 VAL A CA 1
ATOM 714 C C . VAL A 1 90 ? 9.125 -3.896 -13.171 1.00 77.75 90 VAL A C 1
ATOM 716 O O . VAL A 1 90 ? 9.549 -3.863 -14.319 1.00 77.75 90 VAL A O 1
ATOM 719 N N . MET A 1 91 ? 9.929 -4.094 -12.125 1.00 78.62 91 MET A N 1
ATOM 720 C CA . MET A 1 91 ? 11.374 -4.277 -12.275 1.00 78.62 91 MET A CA 1
ATOM 721 C C . MET A 1 91 ? 11.694 -5.513 -13.121 1.00 78.62 91 MET A C 1
ATOM 723 O O . MET A 1 91 ? 12.462 -5.414 -14.068 1.00 78.62 91 MET A O 1
ATOM 727 N N . VAL A 1 92 ? 11.062 -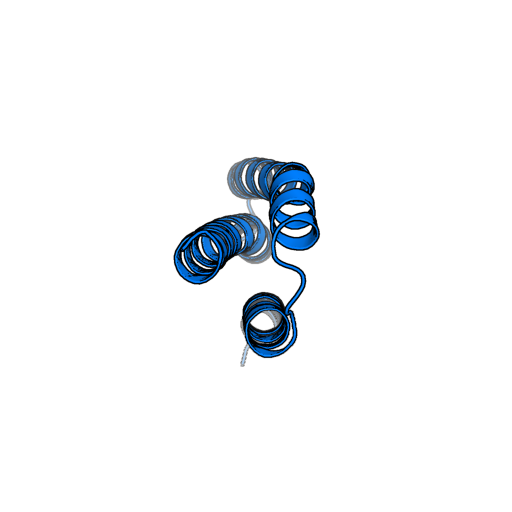6.656 -12.848 1.00 80.12 92 VAL A N 1
ATOM 728 C CA . VAL A 1 92 ? 11.301 -7.900 -13.601 1.00 80.12 92 VAL A CA 1
ATOM 729 C C . VAL A 1 92 ? 10.894 -7.770 -15.071 1.00 80.12 92 VAL A C 1
ATOM 731 O O . VAL A 1 92 ? 11.555 -8.328 -15.937 1.00 80.12 92 VAL A O 1
ATOM 734 N N . THR A 1 93 ? 9.822 -7.033 -15.367 1.00 75.62 93 THR A N 1
ATOM 735 C CA . THR A 1 93 ? 9.306 -6.874 -16.740 1.00 75.62 93 THR A CA 1
ATOM 736 C C . THR A 1 93 ? 9.962 -5.746 -17.537 1.00 75.62 93 THR A C 1
ATOM 738 O O . THR A 1 93 ? 9.712 -5.651 -18.735 1.00 75.62 93 THR A O 1
ATOM 741 N N . ARG A 1 94 ? 10.751 -4.869 -16.900 1.00 67.94 94 ARG A N 1
ATOM 742 C CA . ARG A 1 94 ? 11.339 -3.677 -17.544 1.00 67.94 94 ARG A CA 1
ATOM 743 C C . ARG A 1 94 ? 12.864 -3.577 -17.449 1.00 67.94 94 ARG A C 1
ATOM 745 O O . ARG A 1 94 ? 13.438 -2.786 -18.182 1.00 67.94 94 ARG A O 1
ATOM 752 N N . VAL A 1 95 ? 13.511 -4.319 -16.546 1.00 63.94 95 VAL A N 1
ATOM 753 C CA . VAL A 1 95 ? 14.983 -4.342 -16.374 1.00 63.94 95 VAL A CA 1
ATOM 754 C C . VAL A 1 95 ? 15.637 -5.455 -17.226 1.00 63.94 95 VAL A C 1
ATOM 756 O O . VAL A 1 95 ? 16.851 -5.659 -17.186 1.00 63.94 95 VAL A O 1
ATOM 759 N N . HIS A 1 96 ? 14.846 -6.183 -18.016 1.00 54.41 96 HIS A N 1
ATOM 760 C CA . HIS A 1 96 ? 15.274 -7.139 -19.044 1.00 54.41 96 HIS A CA 1
ATOM 761 C C . HIS A 1 96 ? 14.676 -6.735 -20.388 1.00 54.41 96 HIS A C 1
ATOM 763 O O . HIS A 1 96 ? 15.341 -7.008 -21.410 1.00 54.41 96 HIS A O 1
#

Organism: NCBI:txid647910

Secondary structure (DSSP, 8-state):
--HHHHHHHHHHHHHHHHHHHHHHHHHHHHHH-S--SHHHHHHHHHHHHHHHHHHHHHHHHHH--SHHHHHHHHHHHHHHHHHHHHHHHHHHHH--

Foldseek 3Di:
DDPVVVLLVVLVVVLVVLLVVLVVVLVCCLPPDPPQPPVLVVLVVCLVVLVVLLVQLVVQLVPDPDPSSNSNSVSSNVSSVSSVVSSVVSCVSRVD

Radius of gyration: 15.97 Å; chains: 1; bounding box: 42×15×45 Å